Protein AF-B2WLC8-F1 (afdb_monomer)

Secondary structure (DSSP, 8-state):
------------------EEEEEEEE--TTS-HHHHHHHHHHHHHHHHHTT-B--GGGSSEE-SSTTEEEEEEEEE-TTPPPEEEEEEEETTEEEEEEEEES---TT-S--

Sequence (111 aa):
MRHLSTTLLLSTPLLAFAKDCAVYYSFSNSAVQDYNTDRNTKSLLMCKDIGGDIEEAERGLVNGAMPFVCSVCRGARDSTADYEEPLFLAPGEWVTFTVRCGDFGYRKCHK

Mean predicted aligned error: 9.58 Å

Solvent-accessible surface area (backbone atoms only — not comparable to full-atom values): 6550 Å² total; per-residue (Å²): 137,84,83,83,81,79,81,81,79,81,78,72,78,78,76,71,62,56,33,28,29,35,37,33,36,70,55,58,93,82,58,58,72,67,55,57,51,53,55,53,51,48,52,50,49,56,24,46,76,44,59,20,47,61,52,78,82,26,49,72,40,72,45,94,49,84,38,32,26,21,27,42,19,43,51,15,46,64,87,60,72,66,50,73,49,79,42,82,77,51,97,93,39,73,40,60,35,35,41,48,64,47,70,59,54,89,77,42,75,56,108

Nearest PDB structures (foldseek):
  4x4p-assembly6_E  TM=3.536E-01  e=1.174E+00  Archaeoglobus fulgidus DSM 4304
  1vqs-assembly1_B  TM=4.378E-01  e=3.364E+00  Agrobacterium fabrum str. C58
  6lrr-assembly1_G  TM=3.996E-01  e=3.364E+00  Nostoc sp. PCC 7120 = FACHB-418
  5k9f-assembly1_A  TM=3.706E-01  e=3.173E+00  Paraburkholderia xenovorans LB400
  8h1c-assembly1_B  TM=3.659E-01  e=6.785E+00  Oryza sativa Japonica Group

Structure (mmCIF, N/CA/C/O backbone):
data_AF-B2WLC8-F1
#
_entry.id   AF-B2WLC8-F1
#
loop_
_atom_site.group_PDB
_atom_site.id
_atom_site.type_symbol
_atom_site.label_atom_id
_atom_site.label_alt_id
_atom_site.label_comp_id
_atom_site.label_asym_id
_atom_site.label_entity_id
_atom_site.label_seq_id
_atom_site.pdbx_PDB_ins_code
_atom_site.Cartn_x
_atom_site.Cartn_y
_atom_site.Cartn_z
_atom_site.occupancy
_atom_site.B_iso_or_equiv
_atom_site.auth_seq_id
_atom_site.auth_comp_id
_atom_site.auth_asym_id
_atom_site.auth_atom_id
_atom_site.pdbx_PDB_model_num
ATOM 1 N N . MET A 1 1 ? -53.649 19.086 36.969 1.00 39.38 1 MET A N 1
ATOM 2 C CA . MET A 1 1 ? -53.082 17.867 36.352 1.00 39.38 1 MET A CA 1
ATOM 3 C C . MET A 1 1 ? -51.801 18.277 35.635 1.00 39.38 1 MET A C 1
ATOM 5 O O . MET A 1 1 ? -51.873 19.125 34.758 1.00 39.38 1 MET A O 1
ATOM 9 N N . ARG A 1 2 ? -50.628 17.818 36.091 1.00 42.59 2 ARG A N 1
ATOM 10 C CA . ARG A 1 2 ? -49.320 18.146 35.492 1.00 42.59 2 ARG A CA 1
ATOM 11 C C . ARG A 1 2 ? -48.864 16.941 34.671 1.00 42.59 2 ARG A C 1
ATOM 13 O O . ARG A 1 2 ? -48.582 15.900 35.255 1.00 42.59 2 ARG A O 1
ATOM 20 N N . HIS A 1 3 ? -48.810 17.073 33.349 1.00 45.66 3 HIS A N 1
ATOM 21 C CA . HIS A 1 3 ? -48.188 16.069 32.490 1.00 45.66 3 HIS A CA 1
ATOM 22 C C . HIS A 1 3 ? -46.671 16.284 32.502 1.00 45.66 3 HIS A C 1
ATOM 24 O O . HIS A 1 3 ? -46.172 17.266 31.955 1.00 45.66 3 HIS A O 1
ATOM 30 N N . LEU A 1 4 ? -45.946 15.376 33.163 1.00 50.16 4 LEU A N 1
ATOM 31 C CA . LEU A 1 4 ? -44.509 15.215 32.963 1.00 50.16 4 LEU A CA 1
ATOM 32 C C . LEU A 1 4 ? -44.297 14.764 31.514 1.00 50.16 4 LEU A C 1
ATOM 34 O O . LEU A 1 4 ? -44.677 13.657 31.143 1.00 50.16 4 LEU A O 1
ATOM 38 N N . SER A 1 5 ? -43.717 15.636 30.695 1.00 55.66 5 SER A N 1
ATOM 39 C CA . SER A 1 5 ? -43.212 15.264 29.375 1.00 55.66 5 SER A CA 1
ATOM 40 C C . SER A 1 5 ? -41.849 14.612 29.571 1.00 55.66 5 SER A C 1
ATOM 42 O O . SER A 1 5 ? -40.848 15.291 29.787 1.00 55.66 5 SER A O 1
ATOM 44 N N . THR A 1 6 ? -41.826 13.284 29.589 1.00 55.91 6 THR A N 1
ATOM 45 C CA . THR A 1 6 ? -40.594 12.498 29.651 1.00 55.91 6 THR A CA 1
ATOM 46 C C . THR A 1 6 ? -40.010 12.415 28.244 1.00 55.91 6 THR A 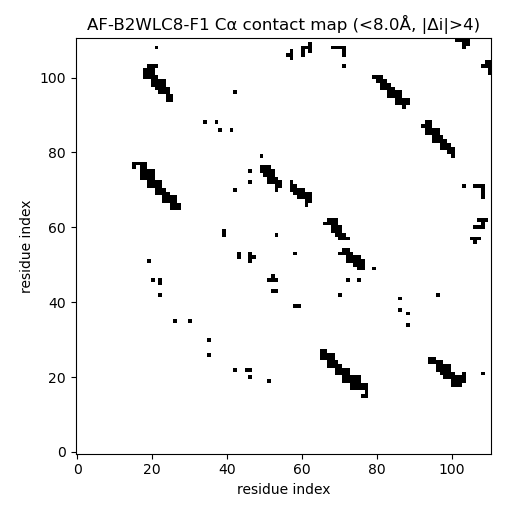C 1
ATOM 48 O O . THR A 1 6 ? -40.415 11.580 27.439 1.00 55.91 6 THR A O 1
ATOM 51 N N . THR A 1 7 ? -39.084 13.314 27.916 1.00 57.22 7 THR A N 1
ATOM 52 C CA . THR A 1 7 ? -38.342 13.270 26.652 1.00 57.22 7 THR A CA 1
ATOM 53 C C . THR A 1 7 ? -37.302 12.153 26.734 1.00 57.22 7 THR A C 1
ATOM 55 O O . THR A 1 7 ? -36.280 12.293 27.404 1.00 57.22 7 THR A O 1
ATOM 58 N N . LEU A 1 8 ? -37.574 11.021 26.085 1.00 52.16 8 LEU A N 1
ATOM 59 C CA . LEU A 1 8 ? -36.626 9.917 25.957 1.00 52.16 8 LEU A CA 1
ATOM 60 C C . LEU A 1 8 ? -35.600 10.281 24.867 1.00 52.16 8 LEU A C 1
ATOM 62 O O . LEU A 1 8 ? -35.884 10.189 23.675 1.00 52.16 8 LEU A O 1
ATOM 66 N N . LEU A 1 9 ? -34.413 10.735 25.271 1.00 57.41 9 LEU A N 1
ATOM 67 C CA . LEU A 1 9 ? -33.255 10.858 24.383 1.00 57.41 9 LEU A CA 1
ATOM 68 C C . LEU A 1 9 ? -32.741 9.445 24.068 1.00 57.41 9 LEU A C 1
ATOM 70 O O . LEU A 1 9 ? -32.022 8.849 24.866 1.00 57.41 9 LEU A O 1
ATOM 74 N N . LEU A 1 10 ? -33.122 8.900 22.908 1.00 52.78 10 LEU A N 1
ATOM 75 C CA . LEU A 1 10 ? -32.439 7.745 22.324 1.00 52.78 10 LEU A CA 1
ATOM 76 C C . LEU A 1 10 ? -31.043 8.197 21.873 1.00 52.78 10 LEU A C 1
ATOM 78 O O . LEU A 1 10 ? -30.862 8.688 20.762 1.00 52.78 10 LEU A O 1
ATOM 82 N N . SER A 1 11 ? -30.043 8.033 22.733 1.00 53.78 11 SER A N 1
ATOM 83 C CA . SER A 1 11 ? -28.645 8.032 22.313 1.00 53.78 11 SER A CA 1
ATOM 84 C C . SER A 1 11 ? -28.341 6.660 21.714 1.00 53.78 11 SER A C 1
ATOM 86 O O . SER A 1 11 ? -27.918 5.746 22.422 1.00 53.78 11 SER A O 1
ATOM 88 N N . THR A 1 12 ? -28.609 6.475 20.421 1.00 56.34 12 THR A N 1
ATOM 89 C CA . THR A 1 12 ? -28.068 5.319 19.698 1.00 56.34 12 THR A CA 1
ATOM 90 C C . THR A 1 12 ? -26.545 5.425 19.720 1.00 56.34 12 THR A C 1
ATOM 92 O O . THR A 1 12 ? -26.023 6.427 19.219 1.00 56.34 12 THR A O 1
ATOM 95 N N . PRO A 1 13 ? -25.807 4.446 20.275 1.00 52.47 13 PRO A N 1
ATOM 96 C CA . PRO A 1 13 ? -24.385 4.370 20.008 1.00 52.47 13 PRO A CA 1
ATOM 97 C C . PRO A 1 13 ? -24.256 4.155 18.500 1.00 52.47 13 PRO A C 1
ATOM 99 O O . PRO A 1 13 ? -24.726 3.149 17.968 1.00 52.47 13 PRO A O 1
ATOM 102 N N . LEU A 1 14 ? -23.687 5.137 17.801 1.00 51.22 14 LEU A N 1
ATOM 103 C CA . LEU A 1 14 ? -23.121 4.921 16.478 1.00 51.22 14 LEU A CA 1
ATOM 104 C C . LEU A 1 14 ? -22.054 3.845 16.677 1.00 51.22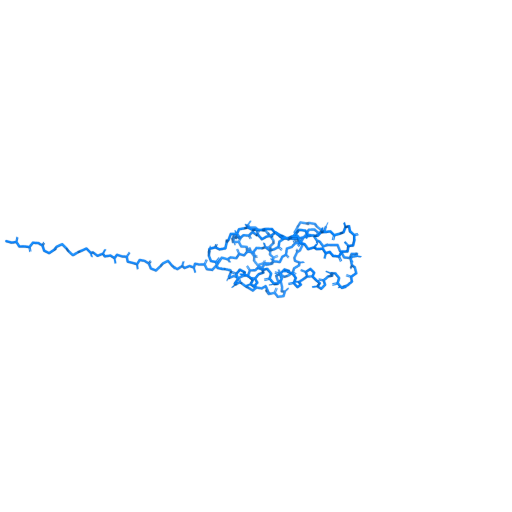 14 LEU A C 1
ATOM 106 O O . LEU A 1 14 ? -20.948 4.135 17.127 1.00 51.22 14 LEU A O 1
ATOM 110 N N . LEU A 1 15 ? -22.437 2.588 16.449 1.00 45.91 15 LEU A N 1
ATOM 111 C CA . LEU A 1 15 ? -21.505 1.509 16.182 1.00 45.91 15 LEU A CA 1
ATOM 112 C C . LEU A 1 15 ? -20.724 1.982 14.966 1.00 45.91 15 LEU A C 1
ATOM 114 O O . LEU A 1 15 ? -21.230 1.929 13.848 1.00 45.91 15 LEU A O 1
ATOM 118 N N . ALA A 1 16 ? -19.560 2.564 15.231 1.00 53.72 16 ALA A N 1
ATOM 119 C CA . ALA A 1 16 ? -18.602 2.884 14.207 1.00 53.72 16 ALA A CA 1
ATOM 120 C C . ALA A 1 16 ? -18.153 1.529 13.642 1.00 53.72 16 ALA A C 1
ATOM 122 O O . ALA A 1 16 ? -17.414 0.789 14.299 1.00 53.72 16 ALA A O 1
ATOM 123 N N . PHE A 1 17 ? -18.762 1.118 12.533 1.00 57.12 17 PHE A N 1
ATOM 124 C CA . PHE A 1 17 ? -18.413 -0.120 11.867 1.00 57.12 17 PHE A CA 1
ATOM 125 C C . PHE A 1 17 ? -17.090 0.131 11.169 1.00 57.12 17 PHE A C 1
ATOM 127 O O . PHE A 1 17 ? -17.062 0.759 10.110 1.00 57.12 17 PHE A O 1
ATOM 134 N N . ALA A 1 18 ? -16.019 -0.382 11.780 1.00 61.47 18 ALA A N 1
ATOM 135 C CA . ALA A 1 18 ? -14.683 -0.334 11.218 1.00 61.47 18 ALA A CA 1
ATOM 136 C C . ALA A 1 18 ? -14.748 -0.717 9.733 1.00 61.47 18 ALA A C 1
ATOM 138 O O . ALA A 1 18 ? -15.262 -1.778 9.368 1.00 61.47 18 ALA A O 1
ATOM 139 N N . LYS A 1 19 ? -14.300 0.205 8.885 1.00 82.12 19 LYS A N 1
ATOM 140 C CA . LYS A 1 19 ? -14.463 0.142 7.438 1.00 82.12 19 LYS A CA 1
ATOM 141 C C . LYS A 1 19 ? -13.201 -0.448 6.832 1.00 82.12 19 LYS A C 1
ATOM 143 O O . LYS A 1 19 ? -12.098 -0.107 7.249 1.00 82.12 19 LYS A O 1
ATOM 148 N N . ASP A 1 20 ? -13.335 -1.291 5.820 1.00 91.94 20 ASP A N 1
ATOM 149 C CA . ASP A 1 20 ? -12.163 -1.746 5.083 1.00 91.94 20 ASP A CA 1
ATOM 150 C C . ASP A 1 20 ? -11.712 -0.678 4.075 1.00 91.94 20 ASP A C 1
ATOM 152 O O . ASP A 1 20 ? -12.488 0.146 3.574 1.00 91.94 20 ASP A O 1
ATOM 156 N N . CYS A 1 21 ? -10.424 -0.670 3.759 1.00 93.12 21 CYS A N 1
ATOM 157 C CA . CYS A 1 21 ? -9.858 0.187 2.728 1.00 93.12 21 CYS A CA 1
ATOM 158 C C . CYS A 1 21 ? -8.882 -0.606 1.869 1.00 93.12 21 CYS A C 1
ATOM 160 O O . CYS A 1 21 ? -8.250 -1.541 2.336 1.00 93.12 21 CYS A O 1
ATOM 162 N N . ALA A 1 22 ? -8.716 -0.228 0.610 1.00 94.50 22 ALA A N 1
ATOM 163 C CA . ALA A 1 22 ? -7.666 -0.773 -0.238 1.00 94.50 22 ALA A CA 1
ATOM 164 C C . ALA A 1 22 ? -6.668 0.327 -0.587 1.00 94.50 22 ALA A C 1
ATOM 166 O O . ALA A 1 22 ? -7.061 1.441 -0.942 1.00 94.50 22 ALA A O 1
ATOM 167 N N . VAL A 1 23 ? -5.383 -0.008 -0.486 1.00 95.12 23 VAL A N 1
ATOM 168 C CA . VAL A 1 23 ? -4.262 0.816 -0.933 1.00 95.12 23 VAL A CA 1
ATOM 169 C C . VAL A 1 23 ? -3.844 0.320 -2.314 1.00 95.12 23 VAL A C 1
ATOM 171 O O . VAL A 1 23 ? -3.246 -0.747 -2.432 1.00 95.12 23 VAL A O 1
ATOM 174 N N . TYR A 1 24 ? -4.178 1.066 -3.360 1.00 94.44 24 TYR A N 1
ATOM 175 C CA . TYR A 1 24 ? -3.834 0.762 -4.750 1.00 94.44 24 TYR A CA 1
ATOM 176 C C . TYR A 1 24 ? -2.524 1.426 -5.137 1.00 94.44 24 TYR A C 1
ATOM 178 O O . TYR A 1 24 ? -2.259 2.550 -4.718 1.00 94.44 24 TYR A O 1
ATOM 186 N N . TYR A 1 25 ? -1.727 0.742 -5.949 1.00 91.50 25 TYR A N 1
ATOM 187 C CA . TYR A 1 25 ? -0.472 1.256 -6.494 1.00 91.50 25 TYR A CA 1
ATOM 188 C C . TYR A 1 25 ? -0.028 0.390 -7.684 1.00 91.50 25 TYR A C 1
ATOM 190 O O . TYR A 1 25 ? -0.603 -0.667 -7.961 1.00 91.50 25 TYR A O 1
ATOM 198 N N . SER A 1 26 ? 0.988 0.838 -8.418 1.00 87.62 26 SER A N 1
ATOM 199 C CA . SER A 1 26 ? 1.622 0.064 -9.486 1.00 87.62 26 SER A CA 1
ATOM 200 C C . SER A 1 26 ? 2.895 -0.629 -8.994 1.00 87.62 26 SER A C 1
ATOM 202 O O . SER A 1 26 ? 3.645 -0.110 -8.171 1.00 87.62 26 SER A O 1
ATOM 204 N N . PHE A 1 27 ? 3.127 -1.835 -9.500 1.00 76.56 27 PHE A N 1
ATOM 205 C CA . PHE A 1 27 ? 4.249 -2.695 -9.182 1.00 76.56 27 PHE A CA 1
ATOM 206 C C . PHE A 1 27 ? 4.612 -3.591 -10.371 1.00 76.56 27 PHE A C 1
ATOM 208 O O . PHE A 1 27 ? 3.835 -4.465 -10.756 1.00 76.56 27 PHE A O 1
ATOM 215 N N . SER A 1 28 ? 5.806 -3.420 -10.938 1.00 69.56 28 SER A N 1
ATOM 216 C CA . SER A 1 28 ? 6.369 -4.393 -11.875 1.00 69.56 28 SER A CA 1
ATOM 217 C C . SER A 1 28 ? 7.407 -5.265 -11.166 1.00 69.56 28 SER A C 1
ATOM 219 O O . SER A 1 28 ? 8.250 -4.776 -10.420 1.00 69.56 28 SER A O 1
ATOM 221 N N . ASN A 1 29 ? 7.408 -6.571 -11.455 1.00 64.38 29 ASN A N 1
ATOM 222 C CA . ASN A 1 29 ? 8.427 -7.508 -10.95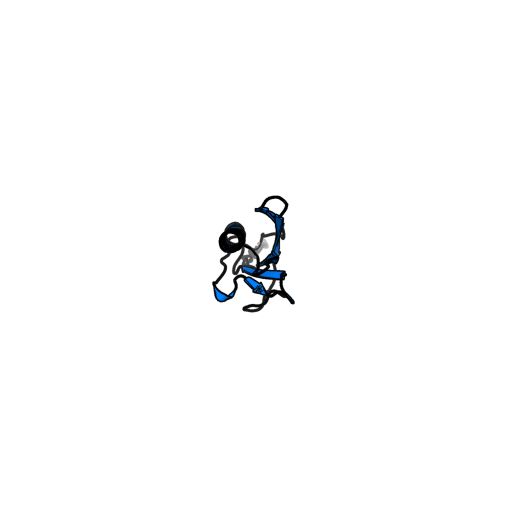0 1.00 64.38 29 ASN A CA 1
ATOM 223 C C . ASN A 1 29 ? 9.858 -7.197 -11.450 1.00 64.38 29 ASN A C 1
ATOM 225 O O . ASN A 1 29 ? 10.792 -7.908 -11.095 1.00 64.38 29 ASN A O 1
ATOM 229 N N . SER A 1 30 ? 10.028 -6.187 -12.310 1.00 59.94 30 SER A N 1
ATOM 230 C CA . SER A 1 30 ? 11.319 -5.748 -12.846 1.00 59.94 30 SER A CA 1
ATOM 231 C C . SER A 1 30 ? 12.029 -4.718 -11.963 1.00 59.94 30 SER A C 1
ATOM 233 O O . SER A 1 30 ? 13.193 -4.423 -12.224 1.00 59.94 30 SER A O 1
ATOM 235 N N . ALA A 1 31 ? 11.348 -4.143 -10.967 1.00 57.50 31 ALA A N 1
ATOM 236 C CA . ALA A 1 31 ? 11.964 -3.208 -10.035 1.00 57.50 31 ALA A CA 1
ATOM 237 C C . ALA A 1 31 ? 12.886 -3.963 -9.059 1.00 57.50 31 ALA A C 1
ATOM 239 O O . ALA A 1 31 ? 12.57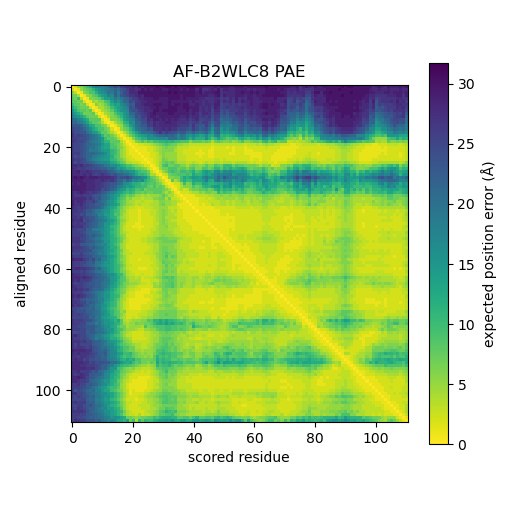1 -5.063 -8.599 1.00 57.50 31 ALA A O 1
ATOM 240 N N . VAL A 1 32 ? 14.058 -3.384 -8.787 1.00 58.84 32 VAL A N 1
ATOM 241 C CA . VAL A 1 32 ? 15.070 -3.909 -7.854 1.00 58.84 32 VAL A CA 1
ATOM 242 C C . VAL A 1 32 ? 14.417 -4.269 -6.513 1.00 58.84 32 VAL A C 1
ATOM 244 O O . VAL A 1 32 ? 13.523 -3.570 -6.043 1.00 58.84 32 VAL A O 1
ATOM 247 N N . GLN A 1 33 ? 14.869 -5.358 -5.887 1.00 59.84 33 GLN A N 1
ATOM 248 C CA . GLN A 1 33 ? 14.289 -5.923 -4.661 1.00 59.84 33 GLN A CA 1
ATOM 249 C C . GLN A 1 33 ? 14.098 -4.897 -3.520 1.00 59.84 33 GLN A C 1
ATOM 251 O O . GLN A 1 33 ? 13.131 -5.004 -2.763 1.00 59.84 33 GLN A O 1
ATOM 256 N N . ASP A 1 34 ? 14.958 -3.881 -3.436 1.00 57.53 34 ASP A N 1
ATOM 257 C CA . ASP A 1 34 ? 14.861 -2.789 -2.459 1.00 57.53 34 ASP A CA 1
ATOM 258 C C . ASP A 1 34 ? 13.579 -1.953 -2.644 1.00 57.53 34 ASP A C 1
ATOM 260 O O . ASP A 1 34 ? 12.841 -1.722 -1.685 1.00 57.53 34 ASP A O 1
ATOM 264 N N . TYR A 1 35 ? 13.205 -1.628 -3.885 1.00 62.22 35 TYR A N 1
ATOM 265 C CA . TYR A 1 35 ? 11.980 -0.876 -4.191 1.00 62.22 35 TYR A CA 1
ATOM 266 C C . TYR A 1 35 ? 10.706 -1.663 -3.875 1.00 62.22 35 TYR A C 1
ATOM 268 O O . TYR A 1 35 ? 9.671 -1.090 -3.518 1.00 62.22 35 TYR A O 1
ATOM 276 N N . ASN A 1 36 ? 10.779 -2.996 -3.934 1.00 70.12 36 ASN A N 1
ATOM 277 C CA . ASN A 1 36 ? 9.677 -3.864 -3.523 1.00 70.12 36 ASN A CA 1
ATOM 278 C C . ASN A 1 36 ? 9.411 -3.714 -2.017 1.00 70.12 36 ASN A C 1
ATOM 2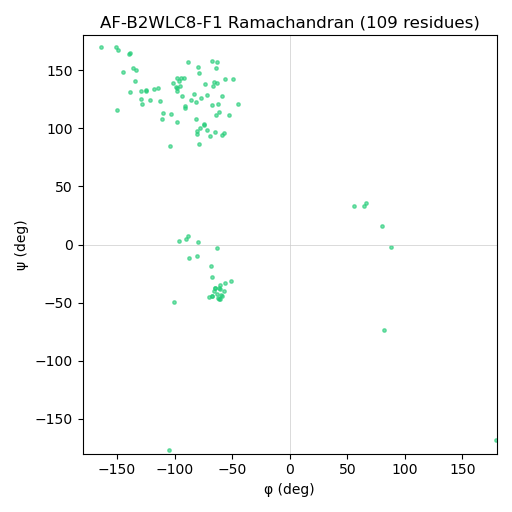80 O O . ASN A 1 36 ? 8.252 -3.718 -1.590 1.00 70.12 36 ASN A O 1
ATOM 284 N N . THR A 1 37 ? 10.473 -3.559 -1.221 1.00 77.62 37 THR A N 1
ATOM 285 C CA . THR A 1 37 ? 10.396 -3.369 0.233 1.00 77.62 37 THR A CA 1
ATOM 286 C C . THR A 1 37 ? 9.825 -1.999 0.580 1.00 77.62 37 THR A C 1
ATOM 288 O O . THR A 1 37 ? 8.905 -1.926 1.398 1.00 77.62 37 THR A O 1
ATOM 291 N N . ASP A 1 38 ? 10.279 -0.936 -0.086 1.00 79.38 38 ASP A N 1
ATOM 292 C CA . ASP A 1 38 ? 9.795 0.430 0.149 1.00 79.38 38 ASP A CA 1
ATOM 293 C C . ASP A 1 38 ? 8.308 0.573 -0.174 1.00 79.38 38 ASP A C 1
ATOM 295 O O . ASP A 1 38 ? 7.528 1.063 0.648 1.00 79.38 38 ASP A O 1
ATOM 299 N N . ARG A 1 39 ? 7.870 0.047 -1.324 1.00 79.69 39 ARG A N 1
ATOM 300 C CA . ARG A 1 39 ? 6.449 0.030 -1.694 1.00 79.69 39 ARG A CA 1
ATOM 301 C C . ARG A 1 39 ? 5.609 -0.737 -0.672 1.00 79.69 39 ARG A C 1
ATOM 303 O O . ARG A 1 39 ? 4.513 -0.300 -0.312 1.00 79.69 39 ARG A O 1
ATOM 310 N N . ASN A 1 40 ? 6.089 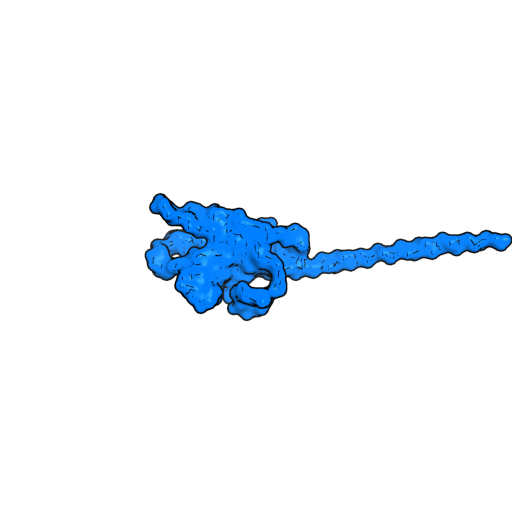-1.899 -0.219 1.00 81.81 40 ASN A N 1
ATOM 311 C CA . ASN A 1 40 ? 5.315 -2.754 0.681 1.00 81.81 40 ASN A CA 1
ATOM 312 C C . ASN A 1 40 ? 5.169 -2.059 2.031 1.00 81.81 40 ASN A C 1
ATOM 314 O O . ASN A 1 40 ? 4.063 -1.974 2.569 1.00 81.81 40 ASN A O 1
ATOM 318 N N . THR A 1 41 ? 6.271 -1.487 2.513 1.00 88.12 41 THR A N 1
ATOM 319 C CA . THR A 1 41 ? 6.328 -0.671 3.724 1.00 88.12 41 THR A CA 1
ATOM 320 C C . THR A 1 41 ? 5.395 0.529 3.622 1.00 88.12 41 THR A C 1
ATOM 322 O O . THR A 1 41 ? 4.622 0.765 4.545 1.00 88.12 41 THR A O 1
ATOM 325 N N . LYS A 1 42 ? 5.369 1.236 2.485 1.00 90.56 42 LYS A N 1
ATOM 326 C CA . LYS A 1 42 ? 4.466 2.374 2.286 1.00 90.56 42 LYS A CA 1
ATOM 327 C C . LYS A 1 42 ? 2.997 1.972 2.402 1.00 90.56 42 LYS A C 1
ATOM 329 O O . LYS A 1 42 ? 2.261 2.619 3.140 1.00 90.56 42 LYS A O 1
ATOM 334 N N . SER A 1 43 ? 2.582 0.878 1.755 1.00 91.00 43 SER A N 1
ATOM 335 C CA . SER A 1 43 ? 1.193 0.405 1.863 1.00 91.00 43 SER A CA 1
ATOM 336 C C . SER A 1 43 ? 0.800 0.039 3.302 1.00 91.00 43 SER A C 1
ATOM 338 O O . SER A 1 43 ? -0.309 0.349 3.733 1.00 91.00 43 SER A O 1
ATOM 340 N N . LEU A 1 44 ? 1.727 -0.550 4.069 1.00 92.94 44 LEU A N 1
ATOM 341 C CA . LEU A 1 44 ? 1.525 -0.874 5.483 1.00 92.94 44 LEU A CA 1
ATOM 342 C C . LEU A 1 44 ? 1.407 0.378 6.351 1.00 92.94 44 LEU A C 1
ATOM 344 O O . LEU A 1 44 ? 0.528 0.441 7.205 1.00 92.94 44 LEU A O 1
ATOM 348 N N . LEU A 1 45 ? 2.278 1.366 6.136 1.00 92.62 45 LEU A N 1
ATOM 349 C CA . LEU A 1 45 ? 2.243 2.633 6.866 1.00 92.62 45 LEU A CA 1
ATOM 350 C C . LEU A 1 45 ? 0.929 3.372 6.615 1.00 92.62 45 LEU A C 1
ATOM 352 O O . LEU A 1 45 ? 0.261 3.736 7.573 1.00 92.62 45 LEU A O 1
ATOM 356 N N . MET A 1 46 ? 0.495 3.474 5.357 1.00 93.12 46 MET A N 1
ATOM 357 C CA . MET A 1 46 ? -0.774 4.128 5.022 1.00 93.12 46 MET A CA 1
ATOM 358 C C . MET A 1 46 ? -1.975 3.445 5.683 1.00 93.12 46 MET A C 1
ATOM 360 O O . MET A 1 46 ? -2.883 4.118 6.157 1.00 93.12 46 MET A O 1
ATOM 364 N N . CYS A 1 47 ? -1.978 2.112 5.760 1.00 93.81 47 CYS A N 1
ATOM 365 C CA . CYS A 1 47 ? -3.028 1.392 6.476 1.00 93.81 47 CYS A CA 1
ATOM 366 C C . CYS A 1 47 ? -3.005 1.663 7.991 1.00 93.81 47 CYS A C 1
ATOM 368 O O . CYS A 1 47 ? -4.052 1.891 8.600 1.00 93.81 47 CYS A O 1
ATOM 370 N N . LYS A 1 48 ? -1.813 1.729 8.592 1.00 93.31 48 LYS A N 1
ATOM 371 C CA . LYS A 1 48 ? -1.662 2.096 10.005 1.00 93.31 48 LYS A CA 1
ATOM 372 C C . LYS A 1 48 ? -2.094 3.533 10.291 1.00 93.31 48 LYS A C 1
ATOM 374 O O . LYS A 1 48 ? -2.707 3.775 11.329 1.00 93.31 48 LYS A O 1
ATOM 379 N N . ASP A 1 49 ? -1.826 4.468 9.381 1.00 90.94 49 ASP A N 1
ATOM 380 C CA . ASP A 1 49 ? -2.205 5.881 9.526 1.00 90.94 49 ASP A CA 1
ATOM 381 C C . ASP A 1 49 ? -3.728 6.049 9.646 1.00 90.94 49 ASP A C 1
ATOM 383 O O . ASP A 1 49 ? -4.219 6.872 10.425 1.00 90.94 49 ASP A O 1
ATOM 387 N N . ILE A 1 50 ? -4.486 5.201 8.946 1.00 90.75 50 ILE A N 1
ATOM 388 C CA . ILE A 1 50 ? -5.954 5.151 9.014 1.00 90.75 50 ILE A CA 1
ATOM 389 C C . ILE A 1 50 ? -6.491 4.198 10.095 1.00 90.75 50 ILE A C 1
ATOM 391 O O . ILE A 1 50 ? -7.704 4.039 10.249 1.00 90.75 50 ILE A O 1
ATOM 395 N N . GLY A 1 51 ? -5.597 3.612 10.896 1.00 90.94 51 GLY A N 1
ATOM 396 C CA . GLY A 1 51 ? -5.922 2.786 12.056 1.00 90.94 51 GLY A CA 1
ATOM 397 C C . GLY A 1 51 ? -6.322 1.346 11.748 1.00 90.94 51 GLY A C 1
ATOM 398 O O . GLY A 1 51 ? -6.897 0.720 12.632 1.00 90.94 51 GLY A O 1
ATOM 399 N N . GLY A 1 52 ? -6.051 0.848 10.540 1.00 92.75 52 GLY A N 1
ATOM 400 C CA . GLY A 1 52 ? -6.272 -0.551 10.179 1.00 92.75 52 GLY A CA 1
ATOM 401 C C . GLY A 1 52 ? -4.975 -1.357 10.113 1.00 92.75 52 GLY A C 1
ATOM 402 O O . GLY A 1 52 ? -3.882 -0.836 10.350 1.00 92.75 52 GLY A O 1
ATOM 403 N N . ASP A 1 53 ? -5.103 -2.623 9.715 1.00 94.44 53 ASP A N 1
ATOM 404 C CA . ASP A 1 53 ? -3.976 -3.533 9.493 1.00 94.44 53 ASP A CA 1
ATOM 405 C C . ASP A 1 53 ? -4.096 -4.304 8.165 1.00 94.44 53 ASP A C 1
ATOM 407 O O . ASP A 1 53 ? -5.192 -4.591 7.683 1.00 94.44 53 ASP A O 1
ATOM 411 N N . ILE A 1 54 ? -2.953 -4.650 7.559 1.00 94.62 54 ILE A N 1
ATOM 412 C CA . ILE A 1 54 ? -2.885 -5.467 6.332 1.00 94.62 54 ILE A CA 1
ATOM 413 C C . ILE A 1 54 ? -2.314 -6.839 6.680 1.00 94.62 54 ILE A C 1
ATOM 415 O O . ILE A 1 54 ? -1.119 -6.977 6.973 1.00 94.62 54 ILE A O 1
ATOM 419 N N . GLU A 1 55 ? -3.145 -7.870 6.566 1.00 92.94 55 GLU A N 1
ATOM 420 C CA . GLU A 1 55 ? -2.691 -9.257 6.644 1.00 92.94 55 GLU A CA 1
ATOM 421 C C . GLU A 1 55 ? -1.743 -9.599 5.487 1.00 92.94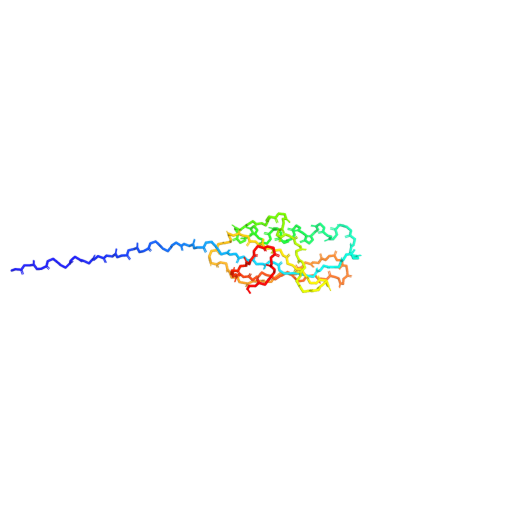 55 GLU A C 1
ATOM 423 O O . GLU A 1 55 ? -1.835 -9.052 4.389 1.00 92.94 55 GLU A O 1
ATOM 428 N N . GLU A 1 56 ? -0.826 -10.543 5.696 1.00 89.50 56 GLU A N 1
ATOM 429 C CA . GLU A 1 56 ? 0.123 -10.953 4.652 1.00 89.50 56 GLU A CA 1
ATOM 430 C C . GLU A 1 56 ? -0.583 -11.432 3.373 1.00 89.50 56 GLU A C 1
ATOM 432 O O . GLU A 1 56 ? -0.186 -11.056 2.272 1.00 89.50 56 GLU A O 1
ATOM 437 N N . ALA A 1 57 ? -1.684 -12.175 3.518 1.00 91.25 57 ALA A N 1
ATOM 438 C CA . ALA A 1 57 ? -2.477 -12.678 2.398 1.00 91.25 57 ALA A CA 1
ATOM 439 C C . ALA A 1 57 ? -3.223 -11.583 1.614 1.00 91.25 57 ALA A C 1
ATOM 441 O O . ALA A 1 57 ? -3.627 -11.827 0.478 1.00 91.25 57 ALA A O 1
ATOM 442 N N . GLU A 1 58 ? -3.406 -10.402 2.207 1.00 93.38 58 GLU A N 1
ATOM 443 C CA . GLU A 1 58 ? -4.105 -9.250 1.626 1.00 93.38 58 GLU A CA 1
ATOM 444 C C . GLU A 1 58 ? -3.140 -8.244 0.983 1.00 93.38 58 GLU A C 1
ATOM 446 O O . GLU A 1 58 ? -3.561 -7.191 0.509 1.00 93.38 58 GLU A O 1
ATOM 451 N N . ARG A 1 59 ? -1.834 -8.533 0.968 1.00 91.06 59 ARG A N 1
ATOM 452 C CA . ARG A 1 59 ? -0.791 -7.610 0.513 1.00 91.06 59 ARG A CA 1
ATOM 453 C C . ARG A 1 59 ? -0.377 -7.884 -0.927 1.00 91.06 59 ARG A C 1
ATOM 455 O O . ARG A 1 59 ? -0.032 -9.008 -1.275 1.00 91.06 59 ARG A O 1
ATOM 462 N N . GLY A 1 60 ? -0.316 -6.835 -1.749 1.00 88.81 60 GLY A N 1
ATOM 463 C CA . GLY A 1 60 ? 0.224 -6.931 -3.112 1.00 88.81 60 GLY A CA 1
ATOM 464 C C . GLY A 1 60 ? -0.586 -7.836 -4.044 1.00 88.81 60 GLY A C 1
ATOM 465 O O . GLY A 1 60 ? -0.019 -8.498 -4.911 1.00 88.81 60 GLY A O 1
ATOM 466 N N . LEU A 1 61 ? -1.901 -7.870 -3.857 1.00 91.12 61 LEU A N 1
ATOM 467 C CA . LEU A 1 61 ? -2.848 -8.577 -4.707 1.00 91.12 61 LEU A CA 1
ATOM 468 C C . LEU A 1 61 ? -2.877 -7.951 -6.103 1.00 91.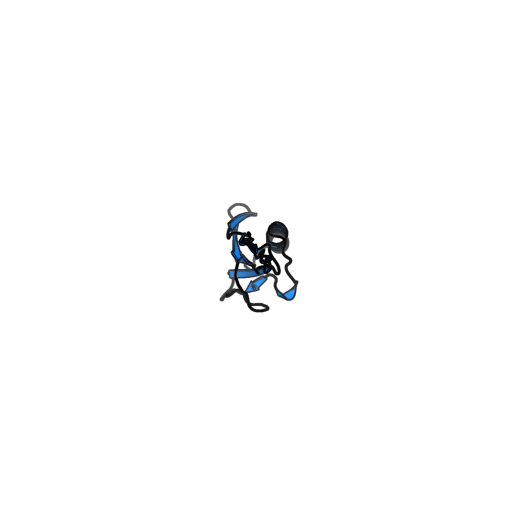12 61 LEU A C 1
ATOM 470 O O . LEU A 1 61 ? -2.883 -6.730 -6.235 1.00 91.12 61 LEU A O 1
ATOM 474 N N . VAL A 1 62 ? -2.948 -8.771 -7.152 1.00 90.62 62 VAL A N 1
ATOM 475 C CA . VAL A 1 62 ? -3.068 -8.273 -8.531 1.00 90.62 62 VAL A CA 1
ATOM 476 C C . VAL A 1 62 ? -4.465 -7.708 -8.765 1.00 90.62 62 VAL A C 1
ATOM 478 O O . VAL A 1 62 ? -5.468 -8.382 -8.531 1.00 90.62 62 VAL A O 1
ATOM 481 N N . ASN A 1 63 ? -4.528 -6.481 -9.280 1.00 90.50 63 ASN A N 1
ATOM 482 C CA . ASN A 1 63 ? -5.770 -5.802 -9.616 1.00 90.50 63 ASN A CA 1
ATOM 483 C C . ASN A 1 63 ? -5.998 -5.816 -11.135 1.00 90.50 63 ASN A C 1
ATOM 485 O O . ASN A 1 63 ? -5.630 -4.886 -11.850 1.00 90.50 63 ASN A O 1
ATOM 489 N N . GLY A 1 64 ? -6.587 -6.901 -11.640 1.00 88.62 64 GLY A N 1
ATOM 490 C CA . GLY A 1 64 ? -6.825 -7.103 -13.072 1.00 88.62 64 GLY A CA 1
ATOM 491 C C . GLY A 1 64 ? -5.587 -7.629 -13.798 1.00 88.62 64 GLY A C 1
ATOM 492 O O . GLY A 1 64 ? -5.537 -8.809 -14.134 1.00 88.62 64 GLY A O 1
ATOM 493 N N . ALA A 1 65 ? -4.584 -6.778 -14.016 1.00 87.31 65 ALA A N 1
ATOM 494 C CA . ALA A 1 65 ? -3.327 -7.157 -14.661 1.00 87.31 65 ALA A CA 1
ATOM 495 C C . ALA A 1 65 ? -2.140 -6.394 -14.063 1.00 87.31 65 ALA A C 1
ATOM 497 O O . ALA A 1 65 ? -2.268 -5.234 -13.675 1.00 87.31 65 ALA A O 1
ATOM 498 N N . MET A 1 66 ? -0.964 -7.028 -14.039 1.00 84.25 66 MET A N 1
ATOM 499 C CA . MET A 1 66 ? 0.281 -6.325 -13.716 1.00 84.25 66 MET A CA 1
ATOM 500 C C . MET A 1 66 ? 0.486 -5.135 -14.678 1.00 84.25 66 MET A C 1
ATOM 502 O O . MET A 1 66 ? 0.173 -5.260 -15.864 1.00 84.25 66 MET A O 1
ATOM 506 N N . PRO A 1 67 ? 1.020 -3.997 -14.203 1.00 87.06 67 PRO A N 1
ATOM 507 C CA . PRO A 1 67 ? 1.607 -3.792 -12.880 1.00 87.06 67 PRO A CA 1
ATOM 508 C C . PRO A 1 67 ? 0.599 -3.367 -11.797 1.00 87.06 67 PRO A C 1
ATOM 510 O O . PRO A 1 67 ? 1.005 -3.001 -10.704 1.00 87.06 67 PRO A O 1
ATOM 513 N N . PHE A 1 68 ? -0.707 -3.346 -12.054 1.00 89.44 68 PHE A N 1
ATOM 514 C CA . PHE A 1 68 ? -1.666 -2.805 -11.090 1.00 89.44 68 PHE A CA 1
ATOM 515 C C . PHE A 1 68 ? -1.919 -3.784 -9.949 1.00 89.44 68 PHE A C 1
ATOM 517 O O . PHE A 1 68 ? -2.283 -4.944 -10.161 1.00 89.44 68 PHE A O 1
ATOM 524 N N . VAL A 1 69 ? -1.747 -3.303 -8.724 1.00 91.50 69 VAL A N 1
ATOM 525 C CA . VAL A 1 69 ? -1.881 -4.105 -7.513 1.00 91.50 69 VAL A CA 1
ATOM 526 C C . VAL A 1 69 ? -2.604 -3.320 -6.423 1.00 91.50 69 VAL A C 1
ATOM 528 O O . VAL A 1 69 ? -2.761 -2.098 -6.494 1.00 91.50 69 VAL A O 1
ATOM 531 N N . CYS A 1 70 ? -3.059 -4.028 -5.400 1.00 93.12 70 CYS A N 1
ATOM 532 C CA . CYS A 1 70 ? -3.572 -3.418 -4.190 1.00 93.12 70 CYS A CA 1
ATOM 533 C C . CYS A 1 70 ? -3.113 -4.176 -2.944 1.00 93.12 70 CYS A C 1
ATOM 535 O O . CYS A 1 70 ? -2.689 -5.330 -3.012 1.00 93.12 70 CYS A O 1
ATOM 537 N N . SER A 1 71 ? -3.247 -3.533 -1.792 1.00 94.69 71 SER A N 1
ATOM 538 C CA . SER A 1 71 ? -3.240 -4.207 -0.500 1.00 94.69 71 SER A CA 1
ATOM 539 C C . SER A 1 71 ? -4.517 -3.853 0.265 1.00 94.69 71 SER A C 1
ATOM 541 O O . SER A 1 71 ? -4.865 -2.672 0.321 1.00 94.69 71 SER A O 1
ATOM 543 N N . VAL A 1 72 ? -5.213 -4.830 0.851 1.00 95.25 72 VAL A N 1
ATOM 544 C CA . VAL A 1 72 ? -6.448 -4.575 1.614 1.00 95.25 72 VAL A CA 1
ATOM 545 C C . VAL A 1 72 ? -6.123 -4.351 3.091 1.00 95.25 72 VAL A C 1
ATOM 547 O O . VAL A 1 72 ? -5.564 -5.209 3.768 1.00 95.25 72 VAL A O 1
ATOM 550 N N . CYS A 1 73 ? -6.473 -3.165 3.567 1.00 94.69 73 CYS A N 1
ATOM 551 C CA . CYS A 1 73 ? -6.420 -2.703 4.942 1.00 94.69 73 CYS A CA 1
ATOM 552 C C . CYS A 1 73 ? -7.751 -3.002 5.635 1.00 94.69 73 CYS A C 1
ATOM 554 O O . CYS A 1 73 ? -8.795 -2.494 5.222 1.00 94.69 73 CYS A O 1
ATOM 556 N N . ARG A 1 74 ? -7.717 -3.831 6.676 1.00 93.56 74 ARG A N 1
ATOM 557 C CA . ARG A 1 74 ? -8.899 -4.219 7.443 1.00 93.56 74 ARG A CA 1
ATOM 558 C C . ARG A 1 74 ? -9.072 -3.330 8.662 1.00 93.56 74 ARG A C 1
ATOM 560 O O . ARG A 1 74 ? -8.089 -2.961 9.303 1.00 93.56 74 ARG A O 1
ATOM 567 N N . GLY A 1 75 ? -10.324 -3.024 8.990 1.00 90.06 75 GLY A N 1
ATOM 568 C CA . GLY A 1 75 ? -10.672 -2.350 10.240 1.00 90.06 75 GLY A CA 1
ATOM 569 C C . GLY A 1 75 ? -10.165 -0.908 10.364 1.00 90.06 75 GLY A C 1
ATOM 570 O O . GLY A 1 75 ? -9.798 -0.482 11.456 1.00 90.06 75 GLY A O 1
ATOM 571 N N . ALA A 1 76 ? -10.139 -0.147 9.268 1.00 90.69 76 ALA A N 1
ATOM 572 C CA . ALA A 1 76 ? -9.829 1.277 9.321 1.00 90.69 76 ALA A CA 1
ATOM 573 C C . ALA A 1 76 ? -10.934 2.066 10.047 1.00 90.69 76 ALA A C 1
ATOM 575 O O . ALA A 1 76 ? -12.094 1.653 10.130 1.00 90.69 76 ALA A O 1
ATOM 576 N N . ARG A 1 77 ? -10.580 3.247 10.563 1.00 87.88 77 ARG A N 1
ATOM 577 C CA . ARG A 1 77 ? -11.522 4.136 11.265 1.00 87.88 77 ARG A CA 1
ATOM 578 C C . ARG A 1 77 ? -12.630 4.613 10.320 1.00 87.88 77 ARG A C 1
ATOM 580 O O . ARG A 1 77 ? -12.337 5.042 9.207 1.00 87.88 77 ARG A O 1
ATOM 587 N N . ASP A 1 78 ? -13.871 4.671 10.792 1.00 77.25 78 ASP A N 1
ATOM 588 C CA . ASP A 1 78 ? -15.047 5.070 9.998 1.00 77.25 78 ASP A CA 1
ATOM 589 C C . ASP A 1 78 ? -14.947 6.448 9.338 1.00 77.25 78 ASP A C 1
ATOM 591 O O . ASP A 1 78 ? -15.478 6.661 8.250 1.00 77.25 78 ASP A O 1
ATOM 595 N N . SER A 1 79 ? -14.265 7.399 9.983 1.00 77.00 79 SER A N 1
ATOM 596 C CA . SER A 1 79 ? -14.090 8.760 9.464 1.00 77.00 79 SER A CA 1
ATOM 597 C C . SER A 1 79 ? -12.996 8.873 8.398 1.00 77.00 79 SER A C 1
ATOM 599 O O . SER A 1 79 ? -12.682 9.981 7.966 1.00 77.00 79 SER A O 1
ATOM 601 N N . THR A 1 80 ? -12.362 7.762 8.017 1.00 83.56 80 THR A N 1
ATOM 602 C CA . THR A 1 80 ? -11.287 7.755 7.024 1.00 83.56 80 THR A CA 1
ATOM 603 C C . THR A 1 80 ? -11.834 8.109 5.647 1.00 83.56 80 THR A C 1
ATOM 605 O O . THR A 1 80 ? -12.694 7.414 5.099 1.00 83.56 80 THR A O 1
ATOM 608 N N . ALA A 1 81 ? -11.302 9.190 5.082 1.00 81.94 81 ALA A N 1
ATOM 609 C CA . ALA A 1 81 ? -11.574 9.596 3.713 1.00 81.94 81 ALA A CA 1
ATOM 610 C C . ALA A 1 81 ? -10.590 8.943 2.734 1.00 81.94 81 ALA A C 1
ATOM 612 O O . ALA A 1 81 ? -9.477 8.568 3.098 1.00 81.94 81 ALA A O 1
ATOM 613 N N . ASP A 1 82 ? -11.003 8.854 1.475 1.00 88.94 82 ASP A N 1
ATOM 614 C CA . ASP A 1 82 ? -10.137 8.453 0.374 1.00 88.94 82 ASP A CA 1
ATOM 615 C C . ASP A 1 82 ? -9.053 9.524 0.148 1.00 88.94 82 ASP A C 1
ATOM 617 O O . ASP A 1 82 ? -9.352 10.719 0.135 1.00 88.94 82 ASP A O 1
ATOM 621 N N . TYR A 1 83 ? -7.799 9.113 -0.052 1.00 89.12 83 TYR A N 1
ATOM 622 C CA . TYR A 1 83 ? -6.680 10.033 -0.290 1.00 89.12 83 TYR A CA 1
ATOM 623 C C . TYR A 1 83 ? -5.589 9.401 -1.159 1.00 89.12 83 TYR A C 1
ATOM 625 O O . TYR A 1 83 ? -5.637 8.207 -1.466 1.00 89.12 83 TYR A O 1
ATOM 633 N N . GLU A 1 84 ? -4.628 10.212 -1.599 1.00 92.12 84 GLU A N 1
ATOM 634 C CA . GLU A 1 84 ? -3.527 9.799 -2.471 1.00 92.12 84 GLU A CA 1
ATOM 635 C C . GLU A 1 84 ? -2.197 10.350 -1.968 1.00 92.12 84 GLU A C 1
ATOM 637 O O . GLU A 1 84 ? -2.125 11.500 -1.540 1.00 92.12 84 GLU A O 1
ATOM 642 N N . GLU A 1 85 ? -1.140 9.541 -2.052 1.00 87.38 85 GLU A N 1
ATOM 643 C CA . GLU A 1 85 ? 0.219 9.964 -1.726 1.00 87.38 85 GLU A CA 1
ATOM 644 C C . GLU A 1 85 ? 1.237 9.418 -2.732 1.00 87.38 85 GLU A C 1
ATOM 646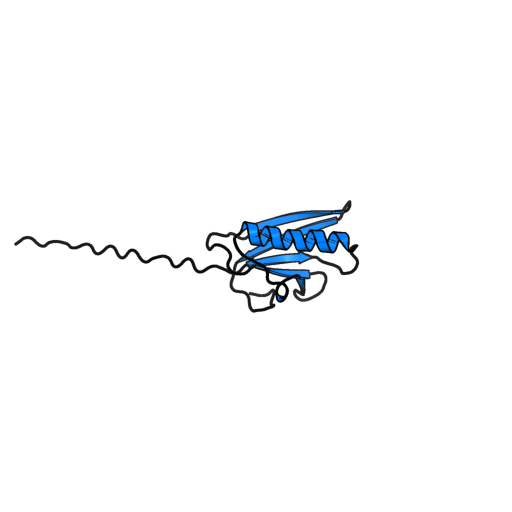 O O . GLU A 1 85 ? 1.244 8.217 -3.017 1.00 87.38 85 GLU A O 1
ATOM 651 N N . PRO A 1 86 ? 2.136 10.265 -3.258 1.00 85.50 86 PRO A N 1
ATOM 652 C CA . PRO A 1 86 ? 3.224 9.804 -4.100 1.00 85.50 86 PRO A CA 1
ATOM 653 C C . PRO A 1 86 ? 4.365 9.210 -3.261 1.00 85.50 86 PRO A C 1
ATOM 655 O O . PRO A 1 86 ? 4.677 9.682 -2.167 1.00 85.50 86 PRO A O 1
ATOM 658 N N . LEU A 1 87 ? 5.044 8.212 -3.817 1.00 82.94 87 LEU A N 1
ATOM 659 C CA . LEU A 1 87 ? 6.317 7.687 -3.340 1.00 82.94 87 LEU A CA 1
ATOM 660 C C . LEU A 1 87 ? 7.347 7.821 -4.460 1.00 82.94 87 LEU A C 1
ATOM 662 O O . LEU A 1 87 ? 7.140 7.328 -5.569 1.00 82.94 87 LEU A O 1
ATOM 666 N N . PHE A 1 88 ? 8.457 8.483 -4.159 1.00 77.94 88 PHE A N 1
ATOM 667 C CA . PHE A 1 88 ? 9.627 8.496 -5.026 1.00 77.94 88 PHE A CA 1
ATOM 668 C C . PHE A 1 88 ? 10.425 7.212 -4.800 1.00 77.94 88 PHE A C 1
ATOM 670 O O . PHE A 1 88 ? 10.829 6.951 -3.668 1.00 77.94 88 PHE A O 1
ATOM 677 N N . LEU A 1 89 ? 10.646 6.428 -5.856 1.00 72.38 89 LEU A N 1
ATOM 678 C CA . LEU A 1 89 ? 11.463 5.212 -5.786 1.00 72.38 89 LEU A CA 1
ATOM 679 C C . LEU A 1 89 ? 12.869 5.470 -6.340 1.00 72.38 89 LEU A C 1
ATOM 681 O O . LEU A 1 89 ? 13.866 5.189 -5.683 1.00 72.38 89 LEU A O 1
ATOM 685 N N . ALA A 1 90 ? 12.962 6.072 -7.524 1.00 71.06 90 ALA A N 1
ATOM 686 C CA . ALA A 1 90 ? 14.222 6.336 -8.211 1.00 71.06 90 ALA A CA 1
ATOM 687 C C . ALA A 1 90 ? 14.120 7.611 -9.067 1.00 71.06 90 ALA A C 1
ATOM 689 O O . ALA A 1 90 ? 13.013 8.103 -9.297 1.00 71.06 90 ALA A O 1
ATOM 690 N N . PRO A 1 91 ? 15.236 8.175 -9.573 1.00 73.38 91 PRO A N 1
ATOM 691 C CA . PRO A 1 91 ? 15.195 9.337 -10.460 1.00 73.38 91 PRO A CA 1
ATOM 692 C C . PRO A 1 91 ? 14.258 9.121 -11.660 1.00 73.38 91 PRO A C 1
ATOM 694 O O . PRO A 1 91 ? 14.540 8.320 -12.545 1.00 73.38 91 PRO A O 1
ATOM 697 N N . GLY A 1 92 ? 13.140 9.853 -11.682 1.00 70.75 92 GLY A N 1
ATOM 698 C CA . GLY A 1 92 ? 12.105 9.747 -12.718 1.00 70.75 92 GLY A CA 1
ATOM 699 C C . GLY A 1 92 ? 11.017 8.697 -12.455 1.00 70.75 92 GLY A C 1
ATOM 700 O O . GLY A 1 92 ? 10.068 8.624 -13.231 1.00 70.75 92 GLY A O 1
ATOM 701 N N . GLU A 1 93 ? 11.104 7.935 -11.364 1.00 75.44 93 GLU A N 1
ATOM 702 C CA . GLU A 1 93 ? 10.144 6.895 -10.994 1.00 75.44 93 GLU A CA 1
ATOM 703 C C . GLU A 1 93 ? 9.343 7.303 -9.752 1.00 75.44 93 GLU A C 1
ATOM 705 O O . GLU A 1 93 ? 9.839 7.318 -8.620 1.00 75.44 93 GLU A O 1
ATOM 710 N N . TRP A 1 94 ? 8.075 7.628 -9.993 1.00 80.25 94 TRP A N 1
ATOM 711 C CA . TRP A 1 94 ? 7.090 7.952 -8.970 1.00 80.25 94 TRP A CA 1
ATOM 712 C C . TRP A 1 94 ? 5.959 6.937 -9.014 1.00 80.25 94 TRP A C 1
ATOM 714 O O . TRP A 1 94 ? 5.412 6.650 -10.080 1.00 80.25 94 TRP A O 1
ATOM 724 N N . VAL A 1 95 ? 5.575 6.436 -7.846 1.00 84.69 95 VAL A N 1
ATOM 725 C CA . VAL A 1 95 ? 4.405 5.576 -7.683 1.00 84.69 95 VAL A CA 1
ATOM 726 C C . VAL A 1 95 ? 3.369 6.327 -6.865 1.00 84.69 95 VAL A C 1
ATOM 728 O O . VAL A 1 95 ? 3.648 6.750 -5.746 1.00 84.69 95 VAL A O 1
ATOM 731 N N . THR A 1 96 ? 2.166 6.488 -7.409 1.00 89.94 96 THR A N 1
ATOM 732 C CA . THR A 1 96 ? 1.035 7.029 -6.652 1.00 89.94 96 THR A CA 1
ATOM 733 C C . THR A 1 96 ? 0.356 5.902 -5.894 1.00 89.94 96 THR A C 1
ATOM 735 O O . THR A 1 96 ? -0.076 4.915 -6.492 1.00 89.94 96 THR A O 1
ATOM 738 N N . PHE A 1 97 ? 0.250 6.068 -4.581 1.00 92.12 97 PHE A N 1
ATOM 739 C CA . PHE A 1 97 ? -0.568 5.228 -3.726 1.00 92.12 97 PHE A CA 1
ATOM 740 C C . PHE A 1 97 ? -1.920 5.888 -3.537 1.00 92.12 97 PHE A C 1
ATOM 742 O O . PHE A 1 97 ? -2.011 7.085 -3.277 1.00 92.12 97 PHE A O 1
ATOM 749 N N . THR A 1 98 ? -2.973 5.095 -3.631 1.00 94.06 98 THR A N 1
ATOM 750 C CA . THR A 1 98 ? -4.347 5.573 -3.562 1.00 94.06 98 THR A CA 1
ATOM 751 C C . THR A 1 98 ? -5.099 4.758 -2.527 1.00 94.06 98 THR A C 1
ATOM 753 O O . THR A 1 98 ? -5.227 3.549 -2.676 1.00 94.06 98 THR A O 1
ATOM 756 N N . VAL A 1 99 ? -5.637 5.402 -1.496 1.00 93.88 99 VAL A N 1
ATOM 757 C CA . VAL A 1 99 ? -6.519 4.758 -0.519 1.00 93.88 99 VAL A CA 1
ATOM 758 C C . VAL A 1 99 ? -7.963 4.957 -0.952 1.00 93.88 99 VAL A C 1
ATOM 760 O O . VAL A 1 99 ? -8.392 6.085 -1.217 1.00 93.88 99 VAL A O 1
ATOM 763 N N . ARG A 1 100 ? -8.719 3.857 -1.029 1.00 93.50 100 ARG A N 1
ATOM 764 C CA . ARG A 1 100 ? -10.178 3.886 -1.197 1.00 93.50 100 ARG A CA 1
ATOM 765 C C . ARG A 1 100 ? -10.849 3.002 -0.165 1.00 93.50 100 ARG A C 1
ATOM 767 O O . ARG A 1 100 ? -10.600 1.800 -0.141 1.00 93.50 100 ARG A O 1
ATOM 774 N N . CYS A 1 101 ? -11.774 3.561 0.598 1.00 91.19 101 CYS A N 1
ATOM 775 C CA . CYS A 1 101 ? -12.480 2.849 1.653 1.00 91.19 101 CYS A CA 1
ATOM 776 C C . CYS A 1 101 ? -13.850 2.356 1.184 1.00 91.19 101 CYS A C 1
ATOM 778 O O . CYS A 1 101 ? -14.622 3.091 0.559 1.00 91.19 101 CYS A O 1
ATOM 780 N N . GLY A 1 102 ? -14.187 1.111 1.491 1.00 88.50 102 GLY A N 1
ATOM 781 C CA . GLY A 1 102 ? -15.456 0.463 1.161 1.00 88.50 102 GLY A CA 1
ATOM 782 C C . GLY A 1 102 ? -15.463 -0.970 1.671 1.00 88.50 102 GLY A C 1
ATOM 783 O O . GLY A 1 102 ? -14.566 -1.360 2.405 1.00 88.50 102 GLY A O 1
ATOM 784 N N . ASP A 1 103 ? -16.440 -1.755 1.249 1.00 86.88 103 ASP A N 1
ATOM 785 C CA . ASP A 1 103 ? -16.439 -3.183 1.549 1.00 86.88 103 ASP A CA 1
ATOM 786 C C . ASP A 1 103 ? -15.562 -3.905 0.526 1.00 86.88 103 ASP A C 1
ATOM 788 O O . ASP A 1 103 ? -15.702 -3.687 -0.675 1.00 86.88 103 ASP A O 1
ATOM 792 N N . PHE A 1 104 ? -14.636 -4.740 0.993 1.00 90.81 104 PHE A N 1
ATOM 793 C CA . PHE A 1 104 ? -13.732 -5.499 0.130 1.00 90.81 104 PHE A CA 1
ATOM 794 C C . PHE A 1 104 ? -13.831 -6.985 0.438 1.00 90.81 104 PHE A C 1
ATOM 796 O O . PHE A 1 104 ? -13.729 -7.407 1.590 1.00 90.81 104 PHE A O 1
ATOM 803 N N . GLY A 1 105 ? -13.971 -7.815 -0.595 1.00 89.12 105 GLY A N 1
ATOM 804 C CA . GLY A 1 105 ? -13.896 -9.265 -0.422 1.00 89.12 105 GLY A CA 1
ATOM 805 C C . GLY A 1 105 ? -12.515 -9.719 0.066 1.00 89.12 105 GLY A C 1
ATOM 806 O O . GLY A 1 105 ? -11.513 -9.034 -0.138 1.00 89.12 105 GLY A O 1
ATOM 807 N N . TYR A 1 106 ? -12.444 -10.895 0.694 1.00 90.44 106 TYR A N 1
ATOM 808 C CA . TYR A 1 106 ? -11.163 -11.502 1.069 1.00 90.44 106 TYR A CA 1
ATOM 809 C C . TYR A 1 106 ? -10.282 -11.721 -0.167 1.00 90.44 106 TYR A C 1
ATOM 811 O O . TYR A 1 106 ? -10.734 -12.332 -1.142 1.00 90.44 106 TYR A O 1
ATOM 819 N N . ARG A 1 107 ? -9.036 -11.235 -0.120 1.00 90.75 107 ARG A N 1
ATOM 820 C CA . ARG A 1 107 ? -8.038 -11.312 -1.202 1.00 90.75 107 ARG A CA 1
ATOM 821 C C . ARG A 1 107 ? -8.507 -10.713 -2.531 1.00 90.75 107 ARG A C 1
ATOM 823 O O . ARG A 1 107 ? -8.131 -11.202 -3.601 1.00 90.75 107 ARG A O 1
ATOM 830 N N . LYS A 1 108 ? -9.333 -9.663 -2.487 1.00 90.31 108 LYS A N 1
ATOM 831 C CA . LYS A 1 108 ? -9.866 -8.987 -3.678 1.00 90.31 108 LYS A CA 1
ATOM 832 C C . LYS A 1 108 ? -9.647 -7.481 -3.616 1.00 90.31 108 LYS A C 1
ATOM 834 O O . LYS A 1 108 ? -10.011 -6.830 -2.647 1.00 90.31 108 LYS A O 1
ATOM 839 N N . CYS A 1 109 ? -9.135 -6.930 -4.713 1.00 87.50 109 CYS A N 1
ATOM 840 C CA . CYS A 1 109 ? -8.958 -5.486 -4.888 1.00 87.50 109 CYS A CA 1
ATOM 841 C C . CYS A 1 109 ? -10.232 -4.746 -5.300 1.00 87.50 109 CYS A C 1
ATOM 843 O O . CYS A 1 109 ? -10.228 -3.525 -5.365 1.00 87.50 109 CYS A O 1
ATOM 845 N N . HIS A 1 110 ? -11.298 -5.459 -5.647 1.00 80.94 110 HIS A N 1
ATOM 846 C CA . HIS A 1 110 ? -12.553 -4.875 -6.114 1.00 80.94 110 HIS A CA 1
ATOM 847 C C . HIS A 1 110 ? -13.550 -4.814 -4.954 1.00 80.94 110 HIS A C 1
ATOM 849 O O . HIS A 1 110 ? -13.664 -5.783 -4.196 1.00 80.94 110 HIS A O 1
ATOM 855 N N . LYS A 1 111 ? -14.230 -3.668 -4.849 1.00 67.00 111 LYS A N 1
ATOM 856 C CA . LYS A 1 111 ? -15.403 -3.471 -3.992 1.00 67.00 111 LYS A CA 1
ATOM 857 C C . LYS A 1 111 ? -16.609 -4.197 -4.582 1.00 67.00 111 LYS A C 1
ATOM 859 O O . LYS A 1 111 ? -16.714 -4.193 -5.832 1.00 67.00 111 LYS A O 1
#

pLDDT: mean 79.93, std 15.33, range [39.38, 95.25]

Radius of gyration: 19.91 Å; Cα contacts (8 Å, |Δi|>4): 200; chains: 1; bounding box: 68×31×51 Å

Organism: Pyrenophora tritici-repentis (strain Pt-1C-BFP) (NCBI:txid426418)

Foldseek 3Di:
DDDDPDDDPPPDPPPFQQWKKKKKKFADPPDDPVLVVVVQVVLQVVLVVQPFGFDPLQGFQDAPDHRITIGMTTRGGSPDDKDWDWDDDDVVDIMIITMDIHDADRSGPDD